Protein AF-W9DSE3-F1 (afdb_monomer)

Nearest PDB structures (foldseek):
  7o40-assembly1_F  TM=4.184E-01  e=8.521E+00  Synechoc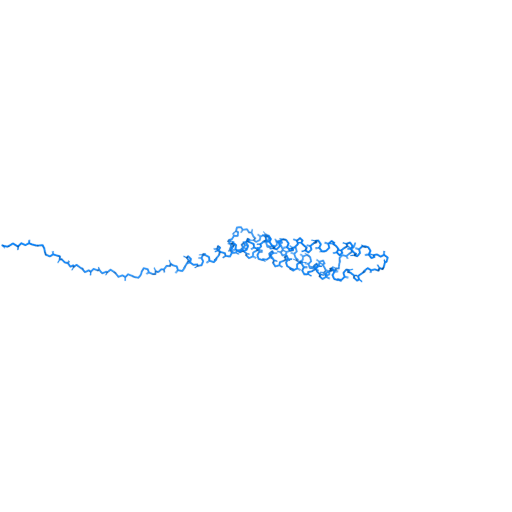ystis sp. PCC 6803 substr. Kazusa

Mean predicted aligned error: 12.48 Å

Structure (mmCIF, N/CA/C/O backbone):
data_AF-W9DSE3-F1
#
_entry.id   AF-W9DSE3-F1
#
loop_
_atom_site.group_PDB
_atom_site.id
_atom_site.type_symbol
_atom_site.label_atom_id
_atom_site.label_alt_id
_atom_site.label_comp_id
_atom_site.label_asym_id
_atom_site.label_entity_id
_atom_site.label_seq_id
_atom_site.pdbx_PDB_ins_code
_atom_site.Cartn_x
_atom_site.Cartn_y
_atom_site.Cartn_z
_atom_site.occupancy
_atom_site.B_iso_or_equiv
_atom_site.auth_seq_id
_atom_site.auth_comp_id
_atom_site.auth_asym_id
_atom_site.auth_atom_id
_atom_site.pdbx_PDB_model_num
ATOM 1 N N . MET A 1 1 ? 12.846 14.501 -13.181 1.00 49.88 1 MET A N 1
ATOM 2 C CA . MET A 1 1 ? 11.707 13.724 -13.720 1.00 49.88 1 MET A CA 1
ATOM 3 C C . MET A 1 1 ? 10.415 14.438 -13.363 1.00 49.88 1 MET A C 1
ATOM 5 O O . MET A 1 1 ? 10.210 14.703 -12.188 1.00 49.88 1 MET A O 1
ATOM 9 N N . LYS A 1 2 ? 9.584 14.808 -14.345 1.00 55.47 2 LYS A N 1
ATOM 10 C CA . LYS A 1 2 ? 8.219 15.288 -14.077 1.00 55.47 2 LYS A CA 1
ATOM 11 C C . LYS A 1 2 ? 7.337 14.056 -13.874 1.00 55.47 2 LYS A C 1
ATOM 13 O O . LYS A 1 2 ? 7.268 13.224 -14.774 1.00 55.47 2 LYS A O 1
ATOM 18 N N . THR A 1 3 ? 6.722 13.917 -12.706 1.00 64.25 3 THR A N 1
ATOM 19 C CA . THR A 1 3 ? 5.658 12.932 -12.488 1.00 64.25 3 THR A CA 1
ATOM 20 C C . THR A 1 3 ? 4.494 13.260 -13.421 1.00 64.25 3 THR A C 1
ATOM 22 O O . THR A 1 3 ? 4.201 14.431 -13.674 1.00 64.25 3 THR A O 1
ATOM 25 N N . SER A 1 4 ? 3.859 12.233 -13.993 1.00 81.88 4 SER A N 1
ATOM 26 C CA . SER A 1 4 ? 2.649 12.436 -14.794 1.00 81.88 4 SER A CA 1
ATOM 27 C C . SER A 1 4 ? 1.598 13.151 -13.932 1.00 81.88 4 SER A C 1
ATOM 29 O O . SER A 1 4 ? 1.461 12.798 -12.757 1.00 81.88 4 SER A O 1
ATOM 31 N N . PRO A 1 5 ? 0.844 14.128 -14.471 1.00 79.19 5 PRO A N 1
ATOM 32 C CA . PRO A 1 5 ? -0.184 14.840 -13.711 1.00 79.19 5 PRO A CA 1
ATOM 33 C C . PRO A 1 5 ? -1.200 13.883 -13.071 1.00 79.19 5 PRO A C 1
ATOM 35 O O . PRO A 1 5 ? -1.629 14.120 -11.949 1.00 79.19 5 PRO A O 1
ATOM 38 N N . LEU A 1 6 ? -1.495 12.751 -13.720 1.00 78.25 6 LEU A N 1
ATOM 39 C CA . LEU A 1 6 ? -2.346 11.699 -13.155 1.00 78.25 6 LEU A CA 1
ATOM 40 C C . LEU A 1 6 ? -1.720 11.037 -11.919 1.00 78.25 6 LEU A C 1
ATOM 42 O O . LEU A 1 6 ? -2.391 10.866 -10.906 1.00 78.25 6 LEU A O 1
ATOM 46 N N . THR A 1 7 ? -0.429 10.699 -11.974 1.00 83.25 7 THR A N 1
ATOM 47 C CA . THR A 1 7 ? 0.298 10.110 -10.837 1.00 83.25 7 THR A CA 1
ATOM 48 C C . THR A 1 7 ? 0.356 11.076 -9.659 1.00 83.25 7 THR A C 1
ATOM 50 O O . THR A 1 7 ? 0.202 10.657 -8.515 1.00 83.25 7 THR A O 1
ATOM 53 N N . GLN A 1 8 ? 0.541 12.367 -9.938 1.00 84.12 8 GLN A N 1
ATOM 54 C CA . GLN A 1 8 ? 0.573 13.397 -8.907 1.00 84.12 8 GLN A CA 1
ATOM 55 C C . GLN A 1 8 ? -0.789 13.540 -8.216 1.00 84.12 8 GLN A C 1
ATOM 57 O O . GLN A 1 8 ? -0.846 13.503 -6.993 1.00 84.12 8 GLN A O 1
ATOM 62 N N . THR A 1 9 ? -1.886 13.600 -8.980 1.00 90.50 9 THR A N 1
ATOM 63 C CA . THR A 1 9 ? -3.244 13.666 -8.418 1.00 90.50 9 THR A CA 1
ATOM 64 C C . THR A 1 9 ? -3.574 12.454 -7.549 1.00 90.50 9 THR A C 1
ATOM 66 O O . THR A 1 9 ? -4.111 12.622 -6.458 1.00 90.50 9 THR A O 1
ATOM 69 N N . VAL A 1 10 ? -3.229 11.241 -7.993 1.00 87.44 10 VAL A N 1
ATOM 70 C CA . VAL A 1 10 ? -3.460 10.019 -7.204 1.00 87.44 10 VAL A CA 1
ATOM 71 C C . VAL A 1 10 ? -2.655 10.041 -5.903 1.00 87.44 10 VAL A C 1
ATOM 73 O O . VAL A 1 10 ? -3.182 9.682 -4.853 1.00 87.44 10 VAL A O 1
ATOM 76 N N . LEU A 1 11 ? -1.396 10.483 -5.950 1.00 88.31 11 LEU A N 1
ATOM 77 C CA . LEU A 1 11 ? -0.545 10.569 -4.765 1.00 88.31 11 LEU A CA 1
ATOM 78 C C . LEU A 1 11 ? -1.044 11.620 -3.765 1.00 88.31 11 LEU A C 1
ATOM 80 O O . LEU A 1 11 ? -1.056 11.360 -2.563 1.00 88.31 11 LEU A O 1
ATOM 84 N N . ASP A 1 12 ? -1.450 12.792 -4.248 1.00 89.50 12 ASP A N 1
ATOM 85 C CA . ASP A 1 12 ? -1.966 13.865 -3.398 1.00 89.50 12 ASP A CA 1
ATOM 86 C C . ASP A 1 12 ? -3.288 13.446 -2.736 1.00 89.50 12 ASP A C 1
ATOM 88 O O . ASP A 1 12 ? -3.484 13.677 -1.543 1.00 89.50 12 ASP A O 1
ATOM 92 N N . GLU A 1 13 ? -4.155 12.743 -3.470 1.00 89.44 13 GLU A N 1
ATOM 93 C CA . GLU A 1 13 ? -5.381 12.171 -2.917 1.00 89.44 13 GLU A CA 1
ATOM 94 C C . GLU A 1 13 ? -5.089 11.095 -1.865 1.00 89.44 13 GLU A C 1
ATOM 96 O O . GLU A 1 13 ? -5.639 11.149 -0.766 1.00 89.44 13 GLU A O 1
ATOM 101 N N . ALA A 1 14 ? -4.178 10.160 -2.148 1.00 87.56 14 ALA A N 1
ATOM 102 C CA . ALA A 1 14 ? -3.790 9.128 -1.189 1.00 87.56 14 ALA A CA 1
ATOM 103 C C . ALA A 1 14 ? -3.237 9.738 0.112 1.00 87.56 14 ALA A C 1
ATOM 105 O O . ALA A 1 14 ? -3.621 9.321 1.204 1.00 87.56 14 ALA A O 1
ATOM 106 N N . ARG A 1 15 ? -2.388 10.770 0.012 1.00 90.12 15 ARG A N 1
ATOM 107 C CA . ARG A 1 15 ? -1.861 11.501 1.179 1.00 90.12 15 ARG A CA 1
ATOM 108 C C . ARG A 1 15 ? -2.966 12.180 1.974 1.00 90.12 15 ARG A C 1
ATOM 110 O O . ARG A 1 15 ? -3.025 12.012 3.188 1.00 90.12 15 ARG A O 1
ATOM 117 N N . ARG A 1 16 ? -3.869 12.886 1.293 1.00 90.06 16 ARG A N 1
ATOM 118 C CA . ARG A 1 16 ? -5.009 13.564 1.922 1.00 90.06 16 ARG A CA 1
ATOM 119 C C . ARG A 1 16 ? -5.898 12.588 2.696 1.00 90.06 16 ARG A C 1
ATOM 121 O O . ARG A 1 16 ? -6.371 12.921 3.784 1.00 90.06 16 ARG A O 1
ATOM 128 N N . GLN A 1 17 ? -6.124 11.394 2.152 1.00 88.00 17 GLN A N 1
ATOM 129 C CA . GLN A 1 17 ? -6.911 10.350 2.811 1.00 88.00 17 GLN A CA 1
ATOM 130 C C . GLN A 1 17 ? -6.197 9.797 4.048 1.00 88.00 17 GLN A C 1
ATOM 132 O O . GLN A 1 17 ? -6.806 9.726 5.112 1.00 88.00 17 GLN A O 1
ATOM 137 N N . VAL A 1 18 ? -4.895 9.503 3.953 1.00 88.56 18 VAL A N 1
ATOM 138 C CA . VAL A 1 18 ? -4.089 9.067 5.109 1.00 88.56 18 VAL A CA 1
ATOM 139 C C . VAL A 1 18 ? -4.094 10.125 6.216 1.00 88.56 18 VAL A C 1
ATOM 141 O O . VAL A 1 18 ? -4.367 9.805 7.368 1.00 88.56 18 VAL A O 1
ATOM 144 N N . GLU A 1 19 ? -3.874 11.396 5.881 1.00 91.12 19 GLU A N 1
ATOM 145 C CA . GLU A 1 19 ? -3.914 12.502 6.848 1.00 91.12 19 GLU A CA 1
ATOM 146 C C . GLU A 1 19 ? -5.292 12.675 7.498 1.00 91.12 19 GLU A C 1
ATOM 148 O O . GLU A 1 19 ? -5.398 13.053 8.666 1.00 91.12 19 GLU A O 1
ATOM 153 N N . THR A 1 20 ? -6.367 12.426 6.750 1.00 87.62 20 THR A N 1
ATOM 154 C CA . THR A 1 20 ? -7.734 12.472 7.283 1.00 87.62 20 THR A CA 1
ATOM 155 C C . THR A 1 20 ? -7.967 11.322 8.252 1.00 87.62 20 THR A C 1
ATOM 157 O O . THR A 1 20 ? -8.345 11.581 9.392 1.00 87.62 20 THR A O 1
ATOM 160 N N . CYS A 1 21 ? -7.606 10.099 7.861 1.00 85.00 21 CYS A N 1
ATOM 161 C CA . CYS A 1 21 ? -7.662 8.930 8.731 1.00 85.00 21 CYS A CA 1
ATOM 162 C C . CYS A 1 21 ? -6.874 9.159 10.030 1.00 85.00 21 CYS A C 1
ATOM 164 O O . CYS A 1 21 ? -7.404 8.934 11.110 1.00 85.00 21 CYS A O 1
ATOM 166 N N . CYS A 1 22 ? -5.641 9.676 9.958 1.00 88.31 22 CYS A N 1
ATOM 167 C CA . CYS A 1 22 ? -4.824 9.946 11.146 1.00 88.31 22 CYS A CA 1
ATOM 168 C C . CYS A 1 22 ? -5.433 10.996 12.085 1.00 88.31 22 CYS A C 1
ATOM 170 O O . CYS A 1 22 ? -5.266 10.888 13.296 1.00 88.31 22 CYS A O 1
ATOM 172 N N . ARG A 1 23 ? -6.115 12.019 11.555 1.00 89.12 23 ARG A N 1
ATOM 173 C CA . ARG A 1 23 ? -6.789 13.033 12.386 1.00 89.12 23 ARG A CA 1
ATOM 174 C C . ARG A 1 23 ? -8.020 12.472 13.087 1.00 89.12 23 ARG A C 1
ATOM 176 O O . ARG A 1 23 ? -8.263 12.805 14.243 1.00 89.12 23 ARG A O 1
ATOM 183 N N . GLU A 1 24 ? -8.791 11.648 12.387 1.00 86.25 24 GLU A N 1
ATOM 184 C CA . GLU A 1 24 ? -10.003 11.025 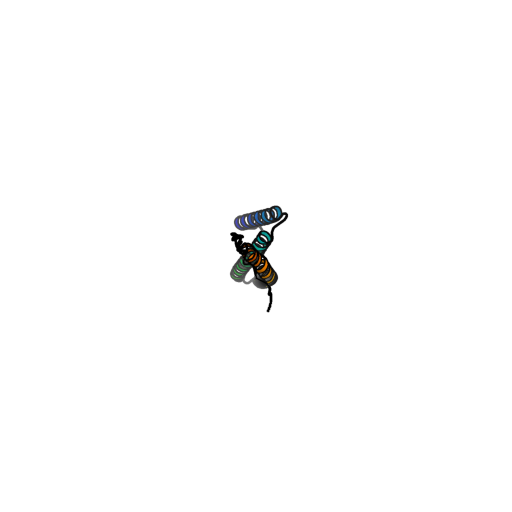12.926 1.00 86.25 24 GLU A CA 1
ATOM 185 C C . GLU A 1 24 ? -9.685 9.904 13.923 1.00 86.25 24 GLU A C 1
ATOM 187 O O . GLU A 1 24 ? -10.497 9.610 14.794 1.00 86.25 24 GLU A O 1
ATOM 192 N N . PHE A 1 25 ? -8.474 9.345 13.869 1.00 89.12 25 PHE A N 1
ATOM 193 C CA . PHE A 1 25 ? -7.977 8.317 14.783 1.00 89.12 25 PHE A CA 1
ATOM 194 C C . PHE A 1 25 ? -7.581 8.880 16.165 1.00 89.12 25 PHE A C 1
ATOM 196 O O . PHE A 1 25 ? -6.452 8.719 16.631 1.00 89.12 25 PHE A O 1
ATOM 203 N N . THR A 1 26 ? -8.513 9.573 16.822 1.00 89.38 26 THR A N 1
ATOM 204 C CA . THR A 1 26 ? -8.358 10.118 18.177 1.00 89.38 26 THR A CA 1
ATOM 205 C C . THR A 1 26 ? -9.264 9.351 19.139 1.00 89.38 26 THR A C 1
ATOM 207 O O . THR A 1 26 ? -10.475 9.369 18.966 1.00 89.38 26 THR A O 1
ATOM 210 N N . ASP A 1 27 ? -8.671 8.710 20.153 1.00 88.25 27 ASP A N 1
ATOM 211 C CA . ASP A 1 27 ? -9.359 7.828 21.119 1.00 88.25 27 ASP A CA 1
ATOM 212 C C . ASP A 1 27 ? -10.189 6.704 20.453 1.00 88.25 27 ASP A C 1
ATOM 214 O O . ASP A 1 27 ? -11.400 6.606 20.657 1.00 88.25 27 ASP A O 1
ATOM 218 N N . PRO A 1 28 ? -9.565 5.881 19.585 1.00 89.25 28 PRO A N 1
ATOM 219 C CA . PRO A 1 28 ? -10.286 4.872 18.823 1.00 89.25 28 PRO A CA 1
ATOM 220 C C . PRO A 1 28 ? -10.743 3.723 19.728 1.00 89.25 28 PRO A C 1
ATOM 222 O O . PRO A 1 28 ? -9.975 3.196 20.536 1.00 89.25 28 PRO A O 1
ATOM 225 N N . ASP A 1 29 ? -11.978 3.268 19.528 1.00 90.88 29 ASP A N 1
ATOM 226 C CA . ASP A 1 29 ? -12.404 1.980 20.063 1.00 90.88 29 ASP A CA 1
ATOM 227 C C . ASP A 1 29 ? -11.749 0.810 19.299 1.00 90.88 29 ASP A C 1
ATOM 229 O O . ASP A 1 29 ? -11.125 0.971 18.246 1.00 90.88 29 ASP A O 1
ATOM 233 N N . VAL A 1 30 ? -11.877 -0.405 19.838 1.00 91.00 30 VAL A N 1
ATOM 234 C CA . VAL A 1 30 ? -11.247 -1.609 19.263 1.00 91.00 30 VAL A CA 1
ATOM 235 C C . VAL A 1 30 ? -11.737 -1.888 17.835 1.00 91.00 30 VAL A C 1
ATOM 237 O O . VAL A 1 30 ? -10.960 -2.363 17.006 1.00 91.00 30 VAL A O 1
ATOM 240 N N . ALA A 1 31 ? -12.999 -1.575 17.523 1.00 89.88 31 ALA A N 1
ATOM 241 C CA . ALA A 1 31 ? -13.550 -1.752 16.180 1.00 89.88 31 ALA A CA 1
ATOM 242 C C . ALA A 1 31 ? -12.884 -0.797 15.178 1.00 89.88 31 ALA A C 1
ATOM 244 O O . ALA A 1 31 ? -12.444 -1.229 14.117 1.00 89.88 31 ALA A O 1
ATOM 245 N N . THR A 1 32 ? -12.707 0.466 15.563 1.00 90.94 32 THR A N 1
ATOM 246 C CA . THR A 1 32 ? -12.011 1.485 14.770 1.00 90.94 32 THR A CA 1
ATOM 247 C C . THR A 1 32 ? -10.550 1.102 14.534 1.00 90.94 32 THR A C 1
ATOM 249 O O . THR A 1 32 ? -10.045 1.232 13.419 1.00 90.94 32 THR A O 1
ATOM 252 N N . VAL A 1 33 ? -9.863 0.574 15.557 1.00 91.94 33 VAL A N 1
ATOM 253 C CA . VAL A 1 33 ? -8.493 0.053 15.407 1.00 91.94 33 VAL A CA 1
ATOM 254 C C . VAL A 1 33 ? -8.459 -1.104 14.407 1.00 91.94 33 VAL A C 1
ATOM 256 O O . VAL A 1 33 ? -7.621 -1.099 13.508 1.00 91.94 33 VAL A O 1
ATOM 259 N N . ARG A 1 34 ? -9.372 -2.075 14.521 1.00 92.75 34 ARG A N 1
ATOM 260 C CA . ARG A 1 34 ? -9.461 -3.214 13.595 1.00 92.75 34 ARG A CA 1
ATOM 261 C C . ARG A 1 34 ? -9.653 -2.759 12.153 1.00 92.75 34 ARG A C 1
ATOM 263 O O . ARG A 1 34 ? -8.896 -3.188 11.286 1.00 92.75 34 ARG A O 1
ATOM 270 N N . ASP A 1 35 ? -10.617 -1.879 11.913 1.00 90.56 35 ASP A N 1
ATOM 271 C CA . ASP A 1 35 ? -10.939 -1.402 10.569 1.00 90.56 35 ASP A CA 1
ATOM 272 C C . ASP A 1 35 ? -9.756 -0.616 9.966 1.00 90.56 35 ASP A C 1
ATOM 274 O O . ASP A 1 35 ? -9.430 -0.773 8.787 1.00 90.56 35 ASP A O 1
ATOM 278 N N . ALA A 1 36 ? -9.028 0.158 10.781 1.00 90.94 36 ALA A N 1
ATOM 279 C CA . ALA A 1 36 ? -7.811 0.842 10.344 1.00 90.94 36 ALA A CA 1
ATOM 280 C C . ALA A 1 36 ? -6.684 -0.137 9.973 1.00 90.94 36 ALA A C 1
ATOM 282 O O . ALA A 1 36 ? -6.033 0.026 8.938 1.00 90.94 36 ALA A O 1
ATOM 283 N N . VAL A 1 37 ? -6.455 -1.174 10.785 1.00 92.38 37 VAL A N 1
ATOM 284 C CA . VAL A 1 37 ? -5.450 -2.209 10.497 1.00 92.38 37 VAL A CA 1
ATOM 285 C C . VAL A 1 37 ? -5.828 -3.000 9.235 1.00 92.38 37 VAL A C 1
ATOM 287 O O . VAL A 1 37 ? -4.957 -3.323 8.423 1.00 92.38 37 VAL A O 1
ATOM 290 N N . GLU A 1 38 ? -7.119 -3.255 9.009 1.00 92.56 38 GLU A N 1
ATOM 291 C CA . GLU A 1 38 ? -7.610 -3.912 7.795 1.00 92.56 38 GLU A CA 1
ATOM 292 C C . GLU A 1 38 ? -7.362 -3.028 6.567 1.00 92.56 38 GLU A C 1
ATOM 294 O O . GLU A 1 38 ? -6.849 -3.500 5.549 1.00 92.56 38 GLU A O 1
ATOM 299 N N . GLY A 1 39 ? -7.601 -1.720 6.692 1.00 90.88 39 GLY A N 1
ATOM 300 C CA . GLY A 1 39 ? -7.239 -0.729 5.681 1.00 90.88 39 GLY A CA 1
ATOM 301 C C . GLY A 1 39 ? -5.742 -0.731 5.341 1.00 90.88 39 GLY A C 1
ATOM 302 O O . 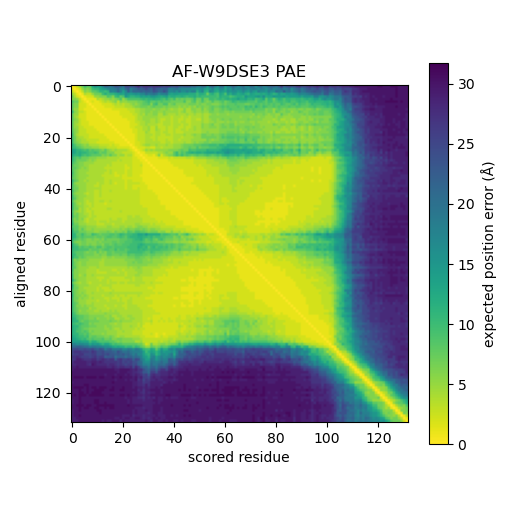GLY A 1 39 ? -5.379 -0.693 4.164 1.00 90.88 39 GLY A O 1
ATOM 303 N N . VAL A 1 40 ? -4.855 -0.850 6.337 1.00 92.06 40 VAL A N 1
ATOM 304 C CA . VAL A 1 40 ? -3.399 -0.976 6.115 1.00 92.06 40 VAL A CA 1
ATOM 305 C C . VAL A 1 40 ? -3.059 -2.253 5.340 1.00 92.06 40 VAL A C 1
ATOM 307 O O . VAL A 1 40 ? -2.232 -2.212 4.421 1.00 92.06 40 VAL A O 1
ATOM 310 N N . GLN A 1 41 ? -3.699 -3.381 5.661 1.00 93.50 41 GLN A N 1
ATOM 311 C CA . GLN A 1 41 ? -3.503 -4.636 4.933 1.00 93.50 41 GLN A CA 1
ATOM 312 C C . GLN A 1 41 ? -3.947 -4.509 3.467 1.00 93.50 41 GLN A C 1
ATOM 314 O O . GLN A 1 41 ? -3.195 -4.880 2.562 1.00 93.50 41 GLN A O 1
ATOM 319 N N . GLN A 1 42 ? -5.124 -3.926 3.221 1.00 92.06 42 GLN A N 1
ATOM 320 C CA . GLN A 1 42 ? -5.643 -3.688 1.870 1.00 92.06 42 GLN A CA 1
ATOM 321 C C . GLN A 1 42 ? -4.737 -2.743 1.066 1.00 92.06 42 GLN A C 1
ATOM 323 O O . GLN A 1 42 ? -4.399 -3.041 -0.082 1.00 92.06 42 GLN A O 1
ATOM 328 N N . LEU A 1 43 ? -4.277 -1.642 1.673 1.00 91.69 43 LEU A N 1
ATOM 329 C CA . LEU A 1 43 ? -3.364 -0.691 1.034 1.00 91.69 43 LEU A CA 1
ATOM 330 C C . LEU A 1 43 ? -2.031 -1.351 0.661 1.00 91.69 43 LEU A C 1
ATOM 332 O O . LEU A 1 43 ? -1.522 -1.146 -0.440 1.00 91.69 43 LEU A O 1
ATOM 336 N N . THR A 1 44 ? -1.484 -2.175 1.554 1.00 94.31 44 THR A N 1
ATOM 337 C CA . THR A 1 44 ? -0.248 -2.928 1.300 1.00 94.31 44 THR A CA 1
ATOM 338 C C . THR A 1 44 ? -0.410 -3.877 0.109 1.00 94.31 44 THR A C 1
ATOM 340 O O . THR A 1 44 ? 0.479 -3.952 -0.742 1.00 94.31 44 THR A O 1
ATOM 343 N N . GLY A 1 45 ? -1.560 -4.552 0.002 1.00 94.50 45 GLY A N 1
ATOM 344 C CA . GLY A 1 45 ? -1.905 -5.394 -1.146 1.00 94.50 45 GLY A CA 1
ATOM 345 C C . GLY A 1 45 ? -1.984 -4.603 -2.455 1.00 94.50 45 GLY A C 1
ATOM 346 O O . GLY A 1 45 ? -1.315 -4.955 -3.428 1.00 94.5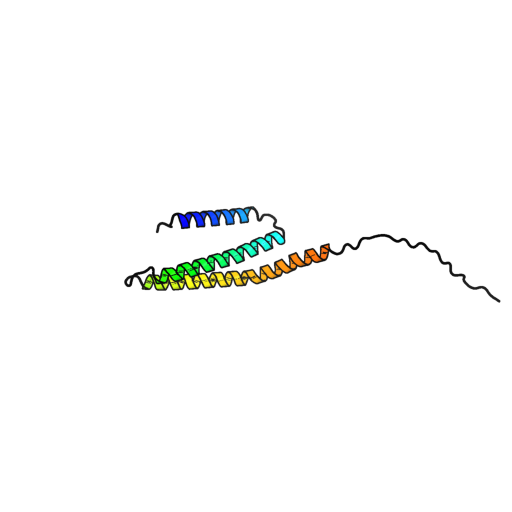0 45 GLY A O 1
ATOM 347 N N . ALA A 1 46 ? -2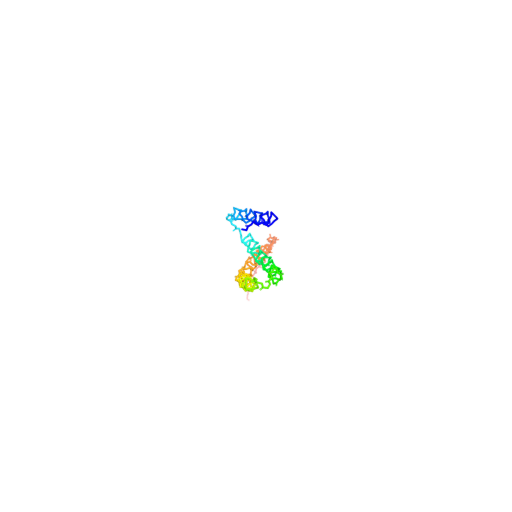.716 -3.486 -2.459 1.00 93.50 46 ALA A N 1
ATOM 348 C CA . ALA A 1 46 ? -2.862 -2.623 -3.631 1.00 93.50 46 ALA A CA 1
ATOM 349 C C . ALA A 1 46 ? -1.519 -2.034 -4.109 1.00 93.50 46 ALA A C 1
ATOM 351 O O . ALA A 1 46 ? -1.252 -1.974 -5.311 1.00 93.50 46 ALA A O 1
ATOM 352 N N . LEU A 1 47 ? -0.643 -1.637 -3.178 1.00 94.38 47 LEU A N 1
ATOM 353 C CA . LEU A 1 47 ? 0.720 -1.202 -3.499 1.00 94.38 47 LEU A CA 1
ATOM 354 C C . LEU A 1 47 ? 1.548 -2.342 -4.102 1.00 94.38 47 LEU A C 1
ATOM 356 O O . LEU A 1 47 ? 2.293 -2.112 -5.053 1.00 94.38 47 LEU A O 1
ATOM 360 N N . GLY A 1 48 ? 1.396 -3.567 -3.591 1.00 96.38 48 GLY A N 1
ATOM 361 C CA . GLY A 1 48 ? 2.048 -4.754 -4.141 1.00 96.38 48 GLY A CA 1
ATOM 362 C C . GLY A 1 48 ? 1.664 -4.996 -5.600 1.00 96.38 48 GLY A C 1
ATOM 363 O O . GLY A 1 48 ? 2.546 -5.158 -6.442 1.00 96.38 48 GLY A O 1
ATOM 364 N N . GLU A 1 49 ? 0.369 -4.930 -5.918 1.00 95.94 49 GLU A N 1
ATOM 365 C CA . GLU A 1 49 ? -0.124 -5.056 -7.296 1.00 95.94 49 GLU A CA 1
ATOM 366 C C . GLU A 1 49 ? 0.409 -3.957 -8.219 1.00 95.94 49 GLU A C 1
ATOM 368 O O . GLU A 1 49 ? 0.761 -4.221 -9.370 1.00 95.94 49 GLU A O 1
ATOM 373 N N . LEU A 1 50 ? 0.471 -2.712 -7.737 1.00 94.12 50 LEU A N 1
ATOM 374 C CA . LEU A 1 50 ? 1.030 -1.606 -8.509 1.00 94.12 50 LEU A CA 1
ATOM 375 C C . LEU A 1 50 ? 2.512 -1.844 -8.819 1.00 94.12 50 LEU A C 1
ATOM 377 O O . LEU A 1 50 ? 2.931 -1.656 -9.959 1.00 94.12 50 LEU A O 1
ATOM 381 N N . VAL A 1 51 ? 3.294 -2.275 -7.826 1.00 96.12 51 VAL A N 1
ATOM 382 C CA . VAL A 1 51 ? 4.716 -2.60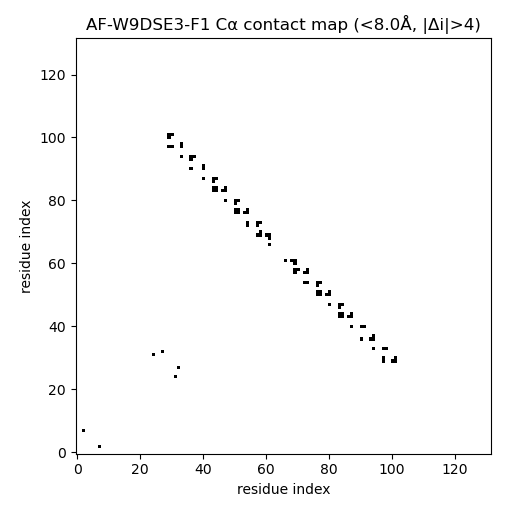6 -8.002 1.00 96.12 51 VAL A CA 1
ATOM 383 C C . VAL A 1 51 ? 4.894 -3.735 -9.016 1.00 96.12 51 VAL A C 1
ATOM 385 O O . VAL A 1 51 ? 5.755 -3.619 -9.887 1.00 96.12 51 VAL A O 1
ATOM 388 N N . ASP A 1 52 ? 4.066 -4.783 -8.955 1.00 95.38 52 ASP A N 1
ATOM 389 C CA . ASP A 1 52 ? 4.091 -5.874 -9.934 1.00 95.38 52 ASP A CA 1
ATOM 390 C C . ASP A 1 52 ? 3.821 -5.348 -11.358 1.00 95.38 52 ASP A C 1
ATOM 392 O O . ASP A 1 52 ? 4.617 -5.606 -12.260 1.00 95.38 52 ASP A O 1
ATOM 396 N N . ARG A 1 53 ? 2.797 -4.500 -11.556 1.00 94.56 53 ARG A N 1
ATOM 397 C CA . ARG A 1 53 ? 2.523 -3.882 -12.871 1.00 94.56 53 ARG A CA 1
ATOM 398 C C . ARG A 1 53 ? 3.675 -3.007 -13.366 1.00 94.56 53 ARG A C 1
ATOM 400 O O . ARG A 1 53 ? 4.016 -3.052 -14.546 1.00 94.56 53 ARG A O 1
ATOM 407 N N . ILE A 1 54 ? 4.275 -2.193 -12.493 1.00 93.75 54 ILE A N 1
ATOM 408 C CA . ILE A 1 54 ? 5.414 -1.342 -12.872 1.00 93.75 54 ILE A CA 1
ATOM 409 C C . ILE A 1 54 ? 6.598 -2.214 -13.288 1.00 93.75 54 ILE A C 1
ATOM 411 O O . ILE A 1 54 ? 7.218 -1.923 -14.306 1.00 93.75 54 ILE A O 1
ATOM 415 N N . ARG A 1 55 ? 6.898 -3.285 -12.546 1.00 94.56 55 ARG A N 1
ATOM 416 C CA . ARG A 1 55 ? 7.990 -4.217 -12.865 1.00 94.56 55 ARG A CA 1
ATOM 417 C C . ARG A 1 55 ? 7.795 -4.863 -14.236 1.00 94.56 55 ARG A C 1
ATOM 419 O O . ARG A 1 55 ? 8.738 -4.913 -15.029 1.00 94.56 55 ARG A O 1
ATOM 426 N N . ASP A 1 56 ? 6.575 -5.311 -14.520 1.00 92.12 56 ASP A N 1
ATOM 427 C CA . ASP A 1 56 ? 6.240 -5.955 -15.789 1.00 92.12 56 ASP A CA 1
ATOM 428 C C . ASP A 1 56 ? 6.442 -4.989 -16.967 1.00 92.12 56 ASP A C 1
ATOM 430 O O . ASP A 1 56 ? 6.980 -5.382 -17.996 1.00 92.12 56 ASP A O 1
ATOM 434 N N . HIS A 1 57 ? 6.107 -3.704 -16.804 1.00 90.69 57 HIS A N 1
ATOM 435 C CA . HIS A 1 57 ? 6.341 -2.685 -17.833 1.00 90.69 57 HIS A CA 1
ATOM 436 C C . HIS A 1 57 ? 7.791 -2.188 -17.906 1.00 90.69 57 HIS A C 1
ATOM 438 O O . HIS A 1 57 ? 8.274 -1.889 -18.998 1.00 90.69 57 HIS A O 1
ATOM 444 N N . ALA A 1 58 ? 8.497 -2.108 -16.775 1.00 89.88 58 ALA A N 1
ATOM 445 C CA . ALA A 1 58 ? 9.881 -1.641 -16.709 1.00 89.88 58 ALA A CA 1
ATOM 446 C C . ALA A 1 58 ? 10.806 -2.506 -17.571 1.00 89.88 58 ALA A C 1
ATOM 448 O O . ALA A 1 58 ? 11.672 -1.974 -18.255 1.00 89.88 58 ALA A O 1
ATOM 449 N N . SER A 1 59 ? 10.554 -3.815 -17.622 1.00 79.69 59 SER A N 1
ATOM 450 C CA . SER A 1 59 ? 11.333 -4.777 -18.414 1.00 79.69 59 SER A CA 1
ATOM 451 C C . SER A 1 59 ? 11.327 -4.493 -19.927 1.00 79.69 59 SER A C 1
ATOM 453 O O . SER A 1 59 ? 12.196 -4.985 -20.638 1.00 79.69 59 SER A O 1
ATOM 455 N N . PHE A 1 60 ? 10.371 -3.697 -20.422 1.00 86.19 60 PHE A N 1
ATOM 456 C CA . PHE A 1 60 ? 10.222 -3.356 -21.844 1.00 86.19 60 PHE A CA 1
ATOM 457 C C . PHE A 1 60 ? 10.446 -1.869 -22.149 1.00 86.19 60 PHE A C 1
ATOM 459 O O . PHE A 1 60 ? 10.326 -1.455 -23.299 1.00 86.19 60 PHE A O 1
ATOM 466 N N . ALA A 1 61 ? 10.702 -1.046 -21.129 1.00 91.00 61 ALA A N 1
ATOM 467 C CA . ALA A 1 61 ? 10.747 0.409 -21.270 1.00 91.00 61 ALA A CA 1
ATOM 468 C C . ALA A 1 61 ? 12.133 0.956 -21.651 1.00 91.00 61 ALA A C 1
ATOM 470 O O . ALA A 1 61 ? 12.235 2.123 -22.030 1.00 91.00 61 ALA A O 1
ATOM 471 N N . PHE A 1 62 ? 13.183 0.140 -21.532 1.00 90.62 62 PHE A N 1
ATOM 472 C CA . PHE A 1 62 ? 14.570 0.530 -21.781 1.00 90.62 62 PHE A CA 1
ATOM 473 C C . PHE A 1 62 ? 15.073 -0.085 -23.089 1.00 90.62 62 PHE A C 1
ATOM 475 O O . PHE A 1 62 ? 14.717 -1.213 -23.426 1.00 90.62 62 PHE A O 1
ATOM 482 N N . ASP A 1 63 ? 15.883 0.674 -23.823 1.00 92.00 63 ASP A N 1
ATOM 483 C CA . ASP A 1 63 ? 16.606 0.198 -25.001 1.00 92.00 63 ASP A CA 1
ATOM 484 C C . ASP A 1 63 ? 17.861 -0.602 -24.606 1.00 92.00 63 ASP A C 1
ATOM 486 O O . ASP A 1 63 ? 18.240 -0.663 -23.432 1.00 92.00 63 ASP A O 1
ATOM 490 N N . ASP A 1 64 ? 18.518 -1.210 -25.597 1.00 90.75 64 ASP A N 1
ATOM 491 C CA . ASP A 1 64 ? 19.706 -2.048 -25.387 1.00 90.75 64 ASP A CA 1
ATOM 492 C C . ASP A 1 64 ? 20.851 -1.283 -24.691 1.00 90.75 64 ASP A C 1
ATOM 494 O O . ASP A 1 64 ? 21.598 -1.860 -23.901 1.00 90.75 64 ASP A O 1
ATOM 498 N N . GLU A 1 65 ? 20.981 0.029 -24.932 1.00 93.19 65 GLU A N 1
ATOM 499 C CA . GLU A 1 65 ? 22.022 0.867 -24.318 1.00 93.19 65 GLU A CA 1
ATOM 500 C C . GLU A 1 65 ? 21.779 1.109 -22.817 1.00 93.19 65 GLU A C 1
ATOM 502 O O . GLU A 1 65 ? 22.734 1.251 -22.051 1.00 93.19 65 GLU A O 1
ATOM 507 N N . ASN A 1 66 ? 20.515 1.116 -22.376 1.00 91.62 66 ASN A N 1
ATOM 508 C CA . ASN A 1 66 ? 20.120 1.347 -20.983 1.00 91.62 66 ASN A CA 1
ATOM 509 C C . ASN A 1 66 ? 19.596 0.086 -20.277 1.00 91.62 66 ASN A C 1
ATOM 511 O O . ASN A 1 66 ? 19.045 0.179 -19.175 1.00 91.62 66 ASN A O 1
ATOM 515 N N . GLN A 1 67 ? 19.791 -1.095 -20.866 1.00 91.88 67 GLN A N 1
ATOM 516 C CA . GLN A 1 67 ? 19.275 -2.362 -20.344 1.00 91.88 67 GLN A CA 1
ATOM 517 C C . GLN A 1 67 ? 19.691 -2.620 -18.887 1.00 91.88 67 GLN A C 1
ATOM 519 O O . GLN A 1 67 ? 18.875 -3.072 -18.083 1.00 91.88 67 GLN A O 1
ATOM 524 N N . TYR A 1 68 ? 20.924 -2.257 -18.511 1.00 93.19 68 TYR A N 1
ATOM 525 C CA . TYR A 1 68 ? 21.417 -2.446 -17.143 1.00 93.19 68 TYR A CA 1
ATOM 526 C C . TYR A 1 68 ? 20.578 -1.679 -16.100 1.00 93.19 68 TYR A C 1
ATOM 528 O O . TYR A 1 68 ? 20.342 -2.193 -15.007 1.00 93.19 68 TYR A O 1
ATOM 536 N N . VAL A 1 69 ? 20.096 -0.473 -16.440 1.00 93.88 69 VAL A N 1
ATOM 537 C CA . VAL A 1 69 ? 19.244 0.347 -15.560 1.00 93.88 69 VAL A CA 1
ATOM 538 C C . VAL A 1 69 ? 17.886 -0.321 -15.381 1.00 93.88 69 VAL A C 1
ATOM 540 O O . VAL A 1 69 ? 17.350 -0.356 -14.274 1.00 93.88 69 VAL A O 1
ATOM 543 N N . GLY A 1 70 ? 17.336 -0.880 -16.463 1.00 94.00 70 GLY A N 1
ATOM 544 C CA . GLY A 1 70 ? 16.088 -1.635 -16.420 1.00 94.00 70 GLY A CA 1
ATOM 545 C C . GLY A 1 70 ? 16.181 -2.861 -15.513 1.00 94.00 70 GLY A C 1
ATOM 546 O O . GLY A 1 70 ? 15.300 -3.080 -14.683 1.00 94.00 70 GLY A O 1
ATOM 547 N N . GLU A 1 71 ? 17.271 -3.624 -15.609 1.00 94.12 71 GLU A N 1
ATOM 548 C CA . GLU A 1 71 ? 17.512 -4.791 -14.751 1.00 94.12 71 GLU A CA 1
ATOM 549 C C . GLU A 1 71 ? 17.670 -4.418 -13.270 1.00 94.12 71 GLU A C 1
ATOM 551 O O . GLU A 1 71 ? 17.139 -5.111 -12.396 1.00 94.12 71 GLU A O 1
ATOM 556 N N . GLU A 1 72 ? 18.381 -3.327 -12.973 1.00 96.75 72 GLU A N 1
ATOM 557 C CA . GLU A 1 72 ? 18.522 -2.808 -11.609 1.00 96.75 72 GLU A CA 1
ATOM 558 C C . GLU A 1 72 ? 17.168 -2.365 -11.041 1.00 96.75 72 GLU A C 1
ATOM 560 O O . GLU A 1 72 ? 16.776 -2.823 -9.967 1.00 96.75 72 GLU A O 1
ATOM 565 N N . LEU A 1 73 ? 16.388 -1.595 -11.805 1.00 96.00 73 LEU A N 1
ATOM 566 C CA . LEU A 1 73 ? 15.046 -1.175 -11.407 1.00 96.00 73 LEU A CA 1
ATOM 567 C C . LEU A 1 73 ? 14.114 -2.371 -11.152 1.00 96.00 73 LEU A C 1
ATOM 569 O O . LEU A 1 73 ? 13.375 -2.382 -10.168 1.00 96.00 73 LEU A O 1
ATOM 573 N N . VAL A 1 74 ? 14.139 -3.397 -12.007 1.00 96.25 74 VAL A N 1
ATOM 574 C CA . VAL A 1 74 ? 13.344 -4.622 -11.810 1.00 96.25 74 VAL A CA 1
ATOM 575 C C . VAL A 1 74 ? 13.740 -5.332 -10.513 1.00 96.25 74 VAL A C 1
ATOM 577 O O . VAL A 1 74 ? 12.862 -5.804 -9.783 1.00 96.25 74 VAL A O 1
ATOM 580 N N . ARG A 1 75 ? 15.038 -5.376 -10.190 1.00 97.31 75 ARG A N 1
ATOM 581 C CA . ARG A 1 75 ? 15.541 -5.947 -8.933 1.00 97.31 75 ARG A CA 1
ATOM 582 C C . ARG A 1 75 ? 15.052 -5.154 -7.719 1.00 97.31 75 ARG A C 1
ATOM 584 O O . ARG A 1 75 ? 14.579 -5.761 -6.757 1.00 97.31 75 ARG A O 1
ATOM 591 N N . ASP A 1 76 ? 15.088 -3.828 -7.783 1.00 97.94 76 ASP A N 1
ATOM 592 C CA . ASP A 1 76 ? 14.616 -2.949 -6.708 1.00 97.94 76 ASP A CA 1
ATOM 593 C C . ASP A 1 76 ? 13.097 -3.044 -6.502 1.00 97.94 76 ASP A C 1
ATOM 595 O O . ASP A 1 76 ? 12.607 -3.109 -5.369 1.00 97.94 76 ASP A O 1
ATOM 599 N N . LEU A 1 77 ? 12.325 -3.124 -7.589 1.00 97.31 77 LEU A N 1
ATOM 600 C CA . LEU A 1 77 ? 10.878 -3.348 -7.533 1.00 97.31 77 LEU A CA 1
ATOM 601 C C . LEU A 1 77 ? 10.551 -4.729 -6.954 1.00 97.31 77 LEU A C 1
ATOM 603 O O . LEU A 1 77 ? 9.635 -4.856 -6.142 1.00 97.31 77 LEU A O 1
ATOM 607 N N . HIS A 1 78 ? 11.326 -5.760 -7.299 1.00 97.12 78 HIS A N 1
ATOM 608 C CA . HIS A 1 78 ? 11.194 -7.078 -6.684 1.00 97.12 78 HIS A CA 1
ATOM 609 C C . HIS A 1 78 ? 11.480 -7.035 -5.172 1.00 97.12 78 HIS A C 1
ATOM 611 O O . HIS A 1 78 ? 10.715 -7.595 -4.383 1.00 97.12 78 HIS A O 1
ATOM 617 N N . ALA A 1 79 ? 12.532 -6.332 -4.742 1.00 98.19 79 ALA A N 1
ATOM 618 C CA . ALA A 1 79 ? 12.826 -6.138 -3.321 1.00 98.19 79 ALA A CA 1
ATOM 619 C C . ALA A 1 79 ? 11.686 -5.391 -2.603 1.00 98.19 79 ALA A C 1
ATOM 621 O O . ALA A 1 79 ? 11.224 -5.826 -1.547 1.00 98.19 79 ALA A O 1
ATOM 622 N N . THR A 1 80 ? 11.162 -4.329 -3.220 1.00 98.19 80 THR A N 1
ATOM 623 C CA . THR A 1 80 ? 10.019 -3.550 -2.713 1.00 98.19 80 THR A CA 1
ATOM 624 C C . THR A 1 80 ? 8.780 -4.430 -2.537 1.00 98.19 80 THR A C 1
ATOM 626 O O . THR A 1 80 ? 8.132 -4.393 -1.489 1.00 98.19 80 THR A O 1
ATOM 629 N N . ARG A 1 81 ? 8.475 -5.283 -3.523 1.00 97.44 81 ARG A N 1
ATOM 630 C CA . ARG A 1 81 ? 7.368 -6.245 -3.453 1.00 97.44 81 ARG A CA 1
ATOM 631 C C . ARG A 1 81 ? 7.527 -7.220 -2.287 1.00 97.44 81 ARG A C 1
ATOM 633 O O . ARG A 1 81 ? 6.537 -7.522 -1.620 1.00 97.44 81 ARG A O 1
ATOM 640 N N . GLY A 1 82 ? 8.753 -7.682 -2.034 1.00 97.56 82 GLY A N 1
ATOM 641 C CA . GLY A 1 82 ? 9.089 -8.517 -0.881 1.00 97.56 82 GLY A CA 1
ATOM 642 C C . GLY A 1 82 ? 8.829 -7.807 0.449 1.00 97.56 82 GLY A C 1
ATOM 643 O O . GLY A 1 82 ? 8.173 -8.371 1.321 1.00 97.56 82 GLY A O 1
ATOM 644 N N . CYS A 1 83 ? 9.250 -6.546 0.582 1.00 98.19 83 CYS A N 1
ATOM 645 C CA . CYS A 1 83 ? 8.977 -5.735 1.772 1.00 98.19 83 CYS A CA 1
ATOM 646 C C . CYS A 1 83 ? 7.472 -5.569 2.035 1.00 98.19 83 CYS A C 1
ATOM 648 O O . CYS A 1 83 ? 7.035 -5.711 3.176 1.00 98.19 83 CYS A O 1
ATOM 650 N N . LEU A 1 84 ? 6.672 -5.327 0.991 1.00 97.19 84 LEU A N 1
ATOM 651 C CA . LEU A 1 84 ? 5.213 -5.225 1.110 1.00 97.19 84 LEU A CA 1
ATOM 652 C C . LEU A 1 84 ? 4.572 -6.558 1.525 1.00 97.19 84 LEU A C 1
ATOM 654 O O . LEU A 1 84 ? 3.695 -6.568 2.386 1.00 97.19 84 LEU A O 1
ATOM 658 N N . THR A 1 85 ? 5.039 -7.696 0.995 1.00 96.12 85 THR A N 1
ATOM 659 C CA . THR A 1 85 ? 4.599 -9.021 1.476 1.00 96.12 85 THR A CA 1
ATOM 660 C C . THR A 1 85 ? 4.869 -9.178 2.967 1.00 96.12 85 THR A C 1
ATOM 662 O O . THR A 1 85 ? 3.973 -9.560 3.716 1.00 96.12 85 THR A O 1
ATOM 665 N N . THR A 1 86 ? 6.089 -8.863 3.409 1.00 97.12 86 THR A N 1
ATOM 666 C CA . THR A 1 86 ? 6.465 -8.960 4.822 1.00 97.12 86 THR A CA 1
ATOM 667 C C . THR A 1 86 ? 5.598 -8.052 5.688 1.00 97.12 86 THR A C 1
ATOM 669 O O . THR A 1 86 ? 5.109 -8.502 6.718 1.00 97.12 86 THR A O 1
ATOM 672 N N . ALA A 1 87 ? 5.340 -6.812 5.262 1.00 95.25 87 ALA A N 1
ATOM 673 C CA . ALA A 1 87 ? 4.441 -5.909 5.975 1.00 95.25 87 ALA A CA 1
ATOM 674 C C . ALA A 1 87 ? 3.039 -6.521 6.147 1.00 95.25 87 ALA A C 1
ATOM 676 O O . ALA A 1 87 ? 2.516 -6.542 7.259 1.00 95.25 87 ALA A O 1
ATOM 677 N N . GLY A 1 88 ? 2.468 -7.107 5.089 1.00 94.06 88 GLY A N 1
ATOM 678 C CA . GLY A 1 88 ? 1.177 -7.799 5.168 1.00 94.06 88 GLY A CA 1
ATOM 679 C C . GLY A 1 88 ? 1.179 -8.988 6.137 1.00 94.06 88 GLY A C 1
ATOM 680 O O . GLY A 1 88 ? 0.229 -9.158 6.899 1.00 94.06 88 GLY A O 1
ATOM 681 N N . LEU A 1 89 ? 2.259 -9.778 6.155 1.00 94.56 89 LEU A N 1
ATOM 682 C CA . LEU A 1 89 ? 2.419 -10.909 7.078 1.00 94.56 89 LEU A CA 1
ATOM 683 C C . LEU A 1 89 ? 2.583 -10.475 8.539 1.00 94.56 89 LEU A C 1
ATOM 685 O O . LEU A 1 89 ? 2.141 -11.190 9.430 1.00 94.56 89 LEU A O 1
ATOM 689 N N . LEU A 1 90 ? 3.203 -9.321 8.795 1.00 94.94 90 LEU A N 1
ATOM 690 C CA . LEU A 1 90 ? 3.350 -8.774 10.148 1.00 94.94 90 LEU A CA 1
ATOM 691 C C . LEU A 1 90 ? 2.032 -8.217 10.696 1.00 94.94 90 LEU A C 1
ATOM 693 O O . LEU A 1 90 ? 1.810 -8.244 11.903 1.00 94.94 90 LEU A O 1
ATOM 697 N N . VAL A 1 91 ? 1.165 -7.718 9.815 1.00 93.94 91 VAL A N 1
ATOM 698 C CA . VAL A 1 91 ? -0.135 -7.146 10.187 1.00 93.94 91 VAL A CA 1
ATOM 699 C C . VAL A 1 91 ? -1.205 -8.224 10.398 1.00 93.94 91 VAL A C 1
ATOM 701 O O . VAL A 1 91 ? -2.096 -8.041 11.223 1.00 93.94 91 VAL A O 1
ATOM 704 N N . ALA A 1 92 ? -1.120 -9.359 9.696 1.00 92.06 92 ALA A N 1
ATOM 705 C CA . ALA A 1 92 ? -2.146 -10.402 9.747 1.00 92.06 92 ALA A CA 1
ATOM 706 C C . ALA A 1 92 ? -2.439 -10.954 11.164 1.00 92.06 92 ALA A C 1
ATOM 708 O O . ALA A 1 92 ? -3.616 -10.993 11.516 1.00 92.06 92 ALA A O 1
ATOM 709 N N . PRO A 1 93 ? -1.445 -11.288 12.018 1.00 93.56 93 PRO A N 1
ATOM 710 C CA . PRO A 1 93 ? -1.724 -11.751 13.380 1.00 93.56 93 PRO A CA 1
ATOM 711 C C . PRO A 1 93 ? -2.472 -10.711 14.220 1.00 93.56 93 PRO A C 1
ATOM 713 O O . PRO A 1 93 ? -3.419 -11.049 14.917 1.00 93.56 93 PRO A O 1
ATOM 716 N N . ALA A 1 94 ? -2.107 -9.430 14.090 1.00 91.06 94 ALA A N 1
ATOM 717 C CA . ALA A 1 94 ? -2.784 -8.354 14.808 1.00 91.06 94 ALA A CA 1
ATOM 718 C C . ALA A 1 94 ? -4.261 -8.224 14.392 1.00 91.06 94 ALA A C 1
ATOM 720 O O . ALA A 1 94 ? -5.106 -7.890 15.219 1.00 91.06 94 ALA A O 1
ATOM 721 N N . LEU A 1 95 ? -4.593 -8.502 13.126 1.00 92.62 95 LEU A N 1
ATOM 722 C CA . LEU A 1 95 ? -5.985 -8.541 12.673 1.00 92.62 95 LEU A CA 1
ATOM 723 C C . LEU A 1 95 ? -6.765 -9.702 13.271 1.00 92.62 95 LEU A C 1
ATOM 725 O O . LEU A 1 95 ? -7.929 -9.520 13.627 1.00 92.62 95 LEU A O 1
ATOM 729 N N . ASP A 1 96 ? -6.146 -10.873 13.371 1.00 91.56 96 ASP A N 1
ATOM 730 C CA . ASP A 1 96 ? -6.786 -12.040 13.969 1.00 91.56 96 ASP A CA 1
ATOM 731 C C . ASP A 1 96 ? -7.054 -11.802 15.465 1.00 91.56 96 ASP A C 1
ATOM 733 O O . ASP A 1 96 ? -8.195 -11.960 15.902 1.00 91.56 96 ASP A O 1
ATOM 737 N N . ASP A 1 97 ? -6.083 -11.253 16.203 1.00 93.81 97 ASP A N 1
ATOM 738 C CA . ASP A 1 97 ? -6.257 -10.855 17.608 1.00 93.81 97 ASP A CA 1
ATOM 739 C C . ASP A 1 97 ? -7.412 -9.841 17.779 1.00 93.81 97 ASP A C 1
ATOM 741 O O . ASP A 1 97 ? -8.270 -9.969 18.657 1.00 93.81 97 ASP A O 1
ATOM 745 N N . LEU A 1 98 ? -7.489 -8.826 16.909 1.00 91.88 98 LEU A N 1
ATOM 746 C CA . LEU A 1 98 ? -8.550 -7.809 16.952 1.00 91.88 98 LEU A CA 1
ATOM 747 C C . LEU A 1 98 ? -9.936 -8.377 16.593 1.00 91.88 98 LEU A C 1
ATOM 749 O O . LEU A 1 98 ? -10.960 -7.917 17.117 1.00 91.88 98 LEU A O 1
ATOM 753 N N . ARG A 1 99 ? -10.004 -9.385 15.716 1.00 90.38 99 ARG A N 1
ATOM 754 C CA . ARG A 1 99 ? -11.252 -10.100 1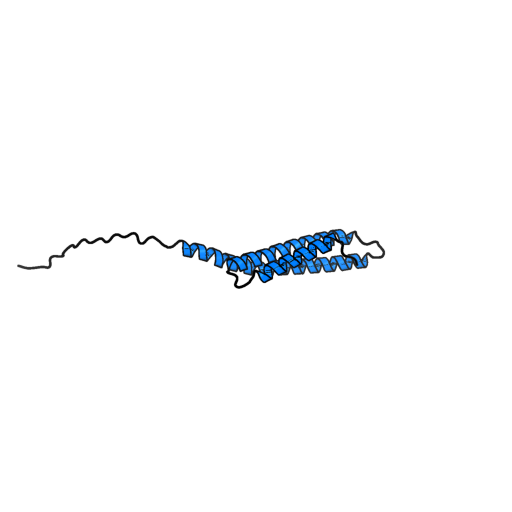5.401 1.00 90.38 99 ARG A CA 1
ATOM 755 C C . ARG A 1 99 ? -11.760 -10.883 16.603 1.00 90.38 99 ARG A C 1
ATOM 757 O O . ARG A 1 99 ? -12.955 -10.824 16.880 1.00 90.38 99 ARG A O 1
ATOM 764 N N . GLU A 1 100 ? -10.879 -11.547 17.345 1.00 90.38 100 GLU A N 1
ATOM 765 C CA . GLU A 1 100 ? -11.259 -12.267 18.565 1.00 90.38 100 GLU A CA 1
ATOM 766 C C . GLU A 1 100 ? -11.833 -11.320 19.626 1.00 90.38 100 GLU A C 1
ATOM 768 O O . GLU A 1 100 ? -12.890 -11.593 20.201 1.00 90.38 100 GLU A O 1
ATOM 773 N N . LEU A 1 101 ? -11.203 -10.159 19.831 1.00 88.00 101 LEU A N 1
ATOM 774 C CA . LEU A 1 101 ? -11.671 -9.154 20.791 1.00 88.00 101 LEU A CA 1
ATOM 775 C C . LEU A 1 101 ? -13.040 -8.566 20.420 1.00 88.00 101 LEU A C 1
ATOM 777 O O . LEU A 1 101 ? -13.880 -8.343 21.294 1.00 88.00 101 LEU A O 1
ATOM 781 N N . THR A 1 102 ? -13.285 -8.330 19.130 1.00 81.75 102 THR A N 1
ATOM 782 C CA . THR A 1 102 ? -14.566 -7.777 18.653 1.00 81.75 102 THR A CA 1
ATOM 783 C C . THR A 1 102 ? -15.677 -8.827 18.565 1.00 81.75 102 THR A C 1
ATOM 785 O O . THR A 1 102 ? -16.834 -8.501 18.824 1.00 81.75 102 THR A O 1
ATOM 788 N N . GLY A 1 103 ? -15.347 -10.087 18.264 1.00 71.62 103 GLY A N 1
ATOM 789 C CA . GLY A 1 103 ? -16.295 -11.206 18.258 1.00 71.62 103 GLY A CA 1
ATOM 790 C C . GLY A 1 103 ? -16.730 -11.637 19.663 1.00 71.62 103 GLY A C 1
ATOM 791 O O . GLY A 1 103 ? -17.913 -11.864 19.898 1.00 71.62 103 GLY A O 1
ATOM 792 N N . SER A 1 104 ? -15.803 -11.661 20.624 1.00 60.81 104 SER A N 1
ATOM 793 C CA . SER A 1 104 ? -16.085 -12.038 22.020 1.00 60.81 104 SER A CA 1
ATOM 794 C C . SER A 1 104 ? -16.982 -11.020 22.748 1.00 60.81 104 SER A C 1
ATOM 796 O O . SER A 1 104 ? -17.814 -11.383 23.582 1.00 60.81 104 SER A O 1
ATOM 798 N N . ALA A 1 105 ? -16.902 -9.735 22.384 1.00 56.12 105 ALA A N 1
ATOM 799 C CA . ALA A 1 105 ? -17.790 -8.697 22.918 1.00 56.12 105 ALA A C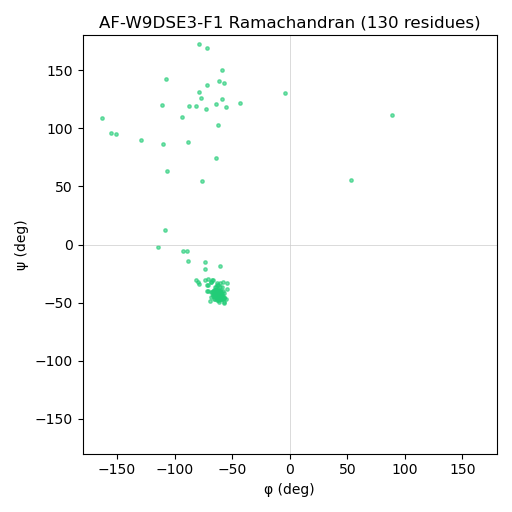A 1
ATOM 800 C C . ALA A 1 105 ? -19.267 -8.875 22.496 1.00 56.12 105 ALA A C 1
ATOM 802 O O . ALA A 1 105 ? -20.177 -8.525 23.255 1.00 56.12 105 ALA A O 1
ATOM 803 N N . ALA A 1 106 ? -19.524 -9.442 21.311 1.00 55.03 106 ALA A N 1
ATOM 804 C CA . ALA A 1 106 ? -20.880 -9.737 20.844 1.00 55.03 106 ALA A CA 1
ATOM 805 C C . ALA A 1 106 ? -21.517 -10.910 21.613 1.00 55.03 106 ALA A C 1
ATOM 807 O O . ALA A 1 106 ? -22.706 -10.868 21.927 1.00 55.03 106 ALA A O 1
ATOM 808 N N . ASP A 1 107 ? -20.728 -11.912 22.008 1.00 51.25 107 ASP A N 1
ATOM 809 C CA . ASP A 1 107 ? -21.236 -13.040 22.799 1.00 51.25 107 ASP A CA 1
ATOM 810 C C . ASP A 1 107 ? -21.573 -12.645 24.247 1.00 51.25 107 ASP A C 1
ATOM 812 O O . ASP A 1 107 ? -22.579 -13.104 24.795 1.00 51.25 107 ASP A O 1
ATOM 816 N N . LEU A 1 108 ? -20.814 -11.721 24.849 1.00 50.50 108 LEU A N 1
ATOM 817 C CA . LEU A 1 108 ? -21.064 -11.219 26.210 1.00 50.50 108 LEU A CA 1
ATOM 818 C C . LEU A 1 108 ? -22.269 -10.269 26.321 1.00 50.50 108 LEU A C 1
ATOM 820 O O . LEU A 1 108 ? -22.758 -10.027 27.424 1.00 50.50 108 LEU A O 1
ATOM 824 N N . THR A 1 109 ? -22.776 -9.743 25.203 1.00 51.25 109 THR A N 1
ATOM 825 C CA . THR A 1 109 ? -23.995 -8.914 25.178 1.00 51.25 109 THR A CA 1
ATOM 826 C C . THR A 1 109 ? -25.270 -9.718 24.909 1.00 51.25 109 THR A C 1
ATOM 828 O O . THR A 1 109 ? -26.362 -9.169 25.038 1.00 51.25 109 THR A O 1
ATOM 831 N N . SER A 1 110 ? -25.167 -11.025 24.622 1.00 47.28 110 SER A N 1
ATOM 832 C CA . SER A 1 110 ? -26.334 -11.903 24.423 1.00 47.28 110 SER A CA 1
ATOM 833 C C . SER A 1 110 ? -26.856 -12.574 25.706 1.00 47.28 110 SER A C 1
ATOM 835 O O . SER A 1 110 ? -27.910 -13.208 25.688 1.00 47.28 110 SER A O 1
ATOM 837 N N . THR A 1 111 ? -26.176 -12.410 26.848 1.00 47.22 111 THR A N 1
ATOM 838 C CA . THR A 1 111 ? -26.581 -13.019 28.126 1.00 47.22 111 THR A CA 1
ATOM 839 C C . THR A 1 111 ? -27.164 -12.008 29.113 1.00 47.22 111 THR A C 1
ATOM 841 O O . THR A 1 111 ? -26.648 -11.822 30.213 1.00 47.22 111 THR A O 1
ATOM 844 N N . THR A 1 112 ? -28.291 -11.393 28.769 1.00 49.06 112 THR A N 1
ATOM 845 C CA . THR A 1 112 ? -29.298 -11.014 29.771 1.00 49.06 112 THR A CA 1
ATOM 846 C C . THR A 1 112 ? -30.518 -11.912 29.585 1.00 49.06 112 THR A C 1
ATOM 848 O O . THR A 1 112 ? -31.451 -11.538 28.878 1.00 49.06 112 THR A O 1
ATOM 851 N N . PRO A 1 113 ? -30.560 -13.111 30.200 1.00 48.34 113 PRO A N 1
ATOM 852 C CA . PRO A 1 113 ? -31.840 -13.766 30.388 1.00 48.34 113 PRO A CA 1
ATOM 853 C C . PRO A 1 113 ? -32.671 -12.873 31.314 1.00 48.34 113 PRO A C 1
ATOM 855 O O . PRO A 1 113 ? -32.255 -12.540 32.426 1.00 48.34 113 PRO A O 1
ATOM 858 N N . GLU A 1 114 ? -33.822 -12.439 30.805 1.00 44.41 114 GLU A N 1
ATOM 859 C CA . GLU A 1 114 ? -34.839 -11.693 31.530 1.00 44.41 114 GLU A CA 1
ATOM 860 C C . GLU A 1 114 ? -35.070 -12.297 32.922 1.00 44.41 114 GLU A C 1
ATOM 862 O O . GLU A 1 114 ? -35.479 -13.452 33.073 1.00 44.41 114 GLU A O 1
ATOM 867 N N . LEU A 1 115 ? -34.869 -11.474 33.954 1.00 51.75 115 LEU A N 1
ATOM 868 C CA . LEU A 1 115 ? -35.507 -11.638 35.256 1.00 51.75 115 LEU A CA 1
ATOM 869 C C . LEU A 1 115 ? -37.024 -11.469 35.072 1.00 51.75 115 LEU A C 1
ATOM 871 O O . LEU A 1 115 ? -37.600 -10.444 35.427 1.00 51.75 115 LEU A O 1
ATOM 875 N N . THR A 1 116 ? -37.677 -12.478 34.502 1.00 48.75 116 THR A N 1
ATOM 876 C CA . THR A 1 116 ? -39.137 -12.577 34.472 1.00 48.75 116 THR A CA 1
ATOM 877 C C . THR A 1 116 ? -39.557 -13.405 35.672 1.00 48.75 116 THR A C 1
ATOM 879 O O . THR A 1 116 ? -39.246 -14.590 35.785 1.00 48.75 116 THR A O 1
ATOM 882 N N . GLY A 1 117 ? -40.180 -12.726 36.630 1.00 53.12 117 GLY A N 1
ATOM 883 C CA . GLY A 1 117 ? -40.474 -13.256 37.947 1.00 53.12 117 GLY A CA 1
ATOM 884 C C . GLY A 1 117 ? -41.347 -14.508 37.954 1.00 53.12 117 GLY A C 1
ATOM 885 O O . GLY A 1 117 ? -42.255 -14.696 37.149 1.00 53.12 117 GLY A O 1
ATOM 886 N N . SER A 1 118 ? -41.129 -15.321 38.978 1.00 45.94 118 SER A N 1
ATOM 887 C CA . SER A 1 118 ? -42.200 -16.064 39.632 1.00 45.94 118 SER A CA 1
ATOM 888 C C . SER A 1 118 ? -41.808 -16.268 41.085 1.00 45.94 118 SER A C 1
ATOM 890 O O . SER A 1 118 ? -41.064 -17.179 41.438 1.00 45.94 118 SER A O 1
ATOM 892 N N . ALA A 1 119 ? -42.300 -15.362 41.928 1.00 48.53 119 ALA A N 1
ATOM 893 C CA . ALA A 1 119 ? -42.428 -15.613 43.349 1.00 48.53 119 ALA A CA 1
ATOM 894 C C . ALA A 1 119 ? -43.408 -16.782 43.517 1.00 48.53 119 ALA A C 1
ATOM 896 O O . ALA A 1 119 ? -44.615 -16.620 43.358 1.00 48.53 119 ALA A O 1
ATOM 897 N N . VAL A 1 120 ? -42.883 -17.973 43.796 1.00 46.91 120 VAL A N 1
ATOM 898 C CA . VAL A 1 120 ? -43.681 -19.071 44.338 1.00 46.91 120 VAL A CA 1
ATOM 899 C C . VAL A 1 120 ? -43.654 -18.917 45.853 1.00 46.91 120 VAL A C 1
ATOM 901 O O . VAL A 1 120 ? -42.782 -19.446 46.539 1.00 46.91 120 VAL A O 1
ATOM 904 N N . GLU A 1 121 ? -44.605 -18.149 46.379 1.00 50.81 121 GLU A N 1
ATOM 905 C CA . GLU A 1 121 ? -45.087 -18.385 47.735 1.00 50.81 121 GLU A CA 1
ATOM 906 C C . GLU A 1 121 ? -45.932 -19.656 47.698 1.00 50.81 121 GLU A C 1
ATOM 908 O O . GLU A 1 121 ? -46.959 -19.687 47.029 1.00 50.81 121 GLU A O 1
ATOM 913 N N . LEU A 1 122 ? -45.514 -20.700 48.411 1.00 44.50 122 LEU A N 1
ATOM 914 C CA . LEU A 1 122 ? -46.422 -21.741 48.889 1.00 44.50 122 LEU A CA 1
ATOM 915 C C . LEU A 1 122 ? -45.811 -22.400 50.126 1.00 44.50 122 LEU A C 1
ATOM 917 O O . LEU A 1 122 ? -44.957 -23.283 50.078 1.00 44.50 122 LEU A O 1
ATOM 921 N N . THR A 1 123 ? -46.265 -21.879 51.258 1.00 52.31 123 THR A N 1
ATOM 922 C CA . THR A 1 123 ? -46.128 -22.399 52.610 1.00 52.31 123 THR A CA 1
ATOM 923 C C . THR A 1 123 ? -46.673 -23.827 52.695 1.00 52.31 123 THR A C 1
ATOM 925 O O . THR A 1 123 ? -47.857 -24.079 52.492 1.00 52.31 123 THR A O 1
ATOM 928 N N . GLY A 1 124 ? -45.800 -24.776 53.033 1.00 45.56 124 GLY A N 1
ATOM 929 C CA . GLY A 1 124 ? -46.148 -26.166 53.320 1.00 45.56 124 GLY A CA 1
ATOM 930 C C . GLY A 1 124 ? -45.532 -26.590 54.646 1.00 45.56 124 GLY A C 1
ATOM 931 O O . GLY A 1 124 ? -44.396 -27.045 54.707 1.00 45.56 124 GLY A O 1
ATOM 932 N N . THR A 1 125 ? -46.283 -26.379 55.720 1.00 49.41 125 THR A N 1
ATOM 933 C CA . THR A 1 125 ? -45.968 -26.709 57.114 1.00 49.41 125 THR A CA 1
ATOM 934 C C . THR A 1 125 ? -45.704 -28.201 57.328 1.00 49.41 125 THR A C 1
ATOM 936 O O . THR A 1 125 ? -46.573 -29.029 57.068 1.00 49.41 125 THR A O 1
ATOM 939 N N . THR A 1 126 ? -44.549 -28.545 57.898 1.00 61.00 126 THR A N 1
ATOM 940 C CA . THR A 1 126 ? -44.276 -29.859 58.504 1.00 61.00 126 THR A CA 1
ATOM 941 C C . THR A 1 126 ? -44.937 -29.975 59.884 1.00 61.00 126 THR A C 1
ATOM 943 O O . THR A 1 126 ? -44.624 -29.152 60.750 1.00 61.00 126 THR A O 1
ATOM 946 N N . PRO A 1 127 ? -45.754 -31.004 60.176 1.00 52.25 127 PRO A N 1
ATOM 947 C CA . PRO A 1 127 ? -46.111 -31.339 61.545 1.00 52.25 127 PRO A CA 1
ATOM 948 C C . PRO A 1 127 ? -45.069 -32.283 62.152 1.00 52.25 127 PRO A C 1
ATOM 950 O O . PRO A 1 127 ? -44.843 -33.403 61.696 1.00 52.25 127 PRO A O 1
ATOM 953 N N . ARG A 1 128 ? -44.451 -31.783 63.219 1.00 47.38 128 ARG A N 1
ATOM 954 C CA . ARG A 1 128 ? -43.590 -32.488 64.163 1.00 47.38 128 ARG A CA 1
ATOM 955 C C . ARG A 1 128 ? -44.452 -33.283 65.159 1.00 47.38 128 ARG A C 1
ATOM 957 O O . ARG A 1 128 ? -45.388 -32.750 65.738 1.00 47.38 128 ARG A O 1
ATOM 964 N N . THR A 1 129 ? -44.077 -34.544 65.329 1.00 48.53 129 THR A N 1
ATOM 965 C CA . THR A 1 129 ? -44.286 -35.522 66.415 1.00 48.53 129 THR A CA 1
ATOM 966 C C . THR A 1 129 ? -45.016 -35.102 67.709 1.00 48.53 129 THR A C 1
ATOM 968 O O . THR A 1 129 ? -44.555 -34.202 68.406 1.00 48.53 129 THR A O 1
ATOM 971 N N . ALA A 1 130 ? -46.008 -35.911 68.121 1.00 45.28 130 ALA A N 1
ATOM 972 C CA . ALA A 1 130 ? -46.279 -36.356 69.508 1.00 45.28 130 ALA A CA 1
ATOM 973 C C . ALA A 1 130 ? -47.218 -37.595 69.456 1.00 45.28 130 ALA A C 1
ATOM 975 O O . ALA A 1 130 ? -48.297 -37.513 68.886 1.00 45.28 130 ALA A O 1
ATOM 976 N N . ALA A 1 131 ? -46.751 -38.812 69.761 1.00 45.22 131 ALA A N 1
ATOM 977 C CA . ALA A 1 131 ? -46.663 -39.461 71.081 1.00 45.22 131 ALA A CA 1
ATOM 978 C C . ALA A 1 131 ? -47.921 -40.267 71.484 1.00 45.22 131 ALA A C 1
ATOM 980 O O . ALA A 1 131 ? -48.955 -39.692 71.820 1.00 45.22 131 ALA A O 1
ATOM 981 N N . ARG A 1 132 ? -47.770 -41.597 71.546 1.00 42.12 132 ARG A N 1
ATOM 982 C CA . ARG A 1 132 ? -48.102 -42.435 72.709 1.00 42.12 132 ARG A CA 1
ATOM 983 C C . ARG A 1 132 ? -47.352 -43.758 72.639 1.00 42.12 132 ARG A C 1
ATOM 985 O O . ARG A 1 132 ? -47.246 -44.295 71.518 1.00 42.12 132 ARG A O 1
#

Radius of gyration: 31.45 Å; Cα contacts (8 Å, |Δi|>4): 51; chains: 1; bounding box: 70×58×98 Å

Secondary structure (DSSP, 8-state):
-PPPHHHHHHHHHHHHHHHHHHHH-SS--HHHHHHHHHHHHHHHHHHHHHHHHHHHHHTTTS-GGGHHHHHHHHHHHHHHHHHHHHHHHHHHHHHHHHHHHHHHHHHHTS--------------PPPP----

Solvent-accessible surface area (backbone atoms only — not comparable to full-atom values): 7946 Å² total; per-residue (Å²): 134,84,75,53,72,68,59,48,52,54,52,54,50,52,50,53,50,52,55,48,51,59,66,68,62,62,88,64,52,71,68,57,50,42,55,52,52,49,49,51,43,53,50,37,49,55,52,35,53,52,41,52,55,50,36,65,50,41,74,70,70,49,54,86,91,44,39,68,59,32,54,51,51,39,51,52,37,52,51,50,41,50,52,34,52,51,52,41,62,67,47,47,61,59,51,54,55,42,47,52,59,58,53,53,54,58,61,68,70,68,72,73,79,77,90,71,84,76,88,80,85,76,92,76,86,81,88,81,88,82,91,132

Foldseek 3Di:
DDDDPVRVVVVVVVVVVVVVLVVVPDPDDLVSVLVVLVVLLVVLVVVLVVLVVCLVVLCVPDDPVCNVVSVVSNVVSVVVSVVSVV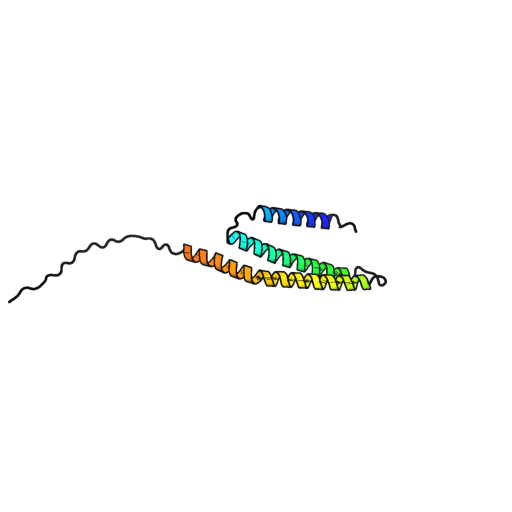VNVVSVVVNVVSCCVVVVVVVVVVPPPDPPDDDPDDDDDDDDDDDD

Sequence (132 aa):
MKTSPLTQTVLDEARRQVETCCREFTDPDVATVRDAVEGVQQLTGALGELVDRIRDHASFAFDDENQYVGEELVRDLHATRGCLTTAGLLVAPALDDLRELTGSAADLTSTTPELTGSAVELTGTTPRTAAR

pLDDT: mean 81.49, std 18.26, range [42.12, 98.19]

Organism: NCBI:txid592678